Protein AF-A0A9P6C6F7-F1 (afdb_monomer_lite)

pLDDT: mean 81.32, std 12.75, range [37.19, 95.75]

Secondary structure (DSSP, 8-state):
----TTS-SSTTS-S-SSPPP-----SSSPTT--SS--TT-HHHHHHHHHHHHHHHHHHHHHTT----

Radius of gyration: 25.85 Å; chains: 1; bounding box: 45×27×80 Å

Foldseek 3Di:
DPDDLVFADDPVSPHDSDDDDDDDDPDPADVLDDPDCDVPRPSNVVVVVVVVVVVVVCVVPVPPPPDD

Organism: NCBI:txid1400762

InterPro domains:
  IPR000467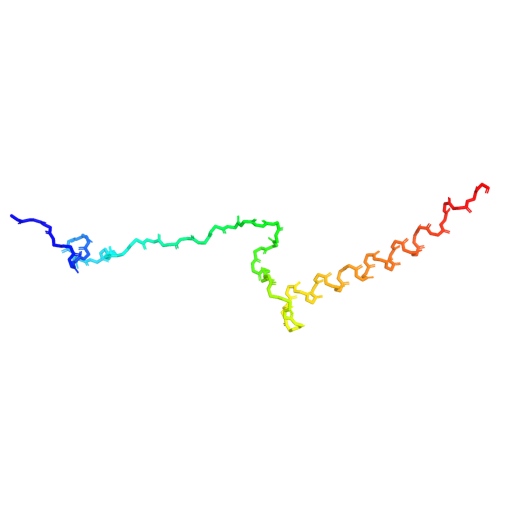 G-patch domain [PF01585] (2-33)
  IPR000467 G-patch domain [PS50174] (1-36)
  IPR050656 PIN2/TERF1-interacting telomerase inhibitor [PTHR23149] (2-60)

Structure (mmCIF, N/CA/C/O backbone):
data_AF-A0A9P6C6F7-F1
#
_entry.id   AF-A0A9P6C6F7-F1
#
loop_
_atom_site.group_PDB
_atom_site.id
_atom_site.type_symbol
_atom_site.label_atom_id
_atom_site.label_alt_id
_atom_site.label_comp_id
_atom_site.label_asym_id
_atom_site.label_entity_id
_atom_site.label_seq_id
_atom_site.pdbx_PDB_ins_code
_atom_site.Cartn_x
_atom_site.Cartn_y
_atom_site.Cartn_z
_atom_site.occupancy
_atom_site.B_iso_or_equiv
_atom_site.auth_seq_id
_atom_site.auth_comp_id
_atom_site.auth_asym_id
_atom_site.auth_atom_id
_atom_site.pdbx_PDB_model_num
ATOM 1 N N . PHE A 1 1 ? 7.620 -2.091 -36.198 1.00 63.38 1 PHE A N 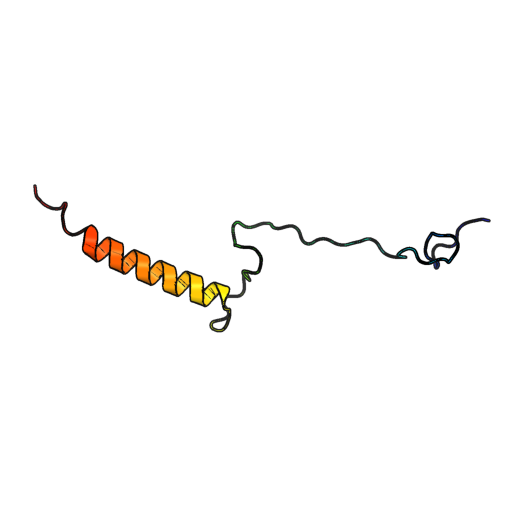1
ATOM 2 C CA . PHE A 1 1 ? 7.412 -2.682 -34.861 1.00 63.38 1 PHE A CA 1
ATOM 3 C C . PHE A 1 1 ? 8.379 -2.006 -33.901 1.00 63.38 1 PHE A C 1
ATOM 5 O O . PHE A 1 1 ? 9.537 -1.888 -34.271 1.00 63.38 1 PHE A O 1
ATOM 12 N N . GLY A 1 2 ? 7.914 -1.464 -32.769 1.00 82.12 2 GLY A N 1
ATOM 13 C CA . GLY A 1 2 ? 8.720 -0.549 -31.934 1.00 82.12 2 GLY A CA 1
ATOM 14 C C . GLY A 1 2 ? 8.491 -0.635 -30.422 1.00 82.12 2 GLY A C 1
ATOM 15 O O . GLY A 1 2 ? 9.150 0.079 -29.679 1.00 82.12 2 GLY A O 1
ATOM 16 N N . TRP A 1 3 ? 7.594 -1.505 -29.957 1.00 87.38 3 TRP A N 1
ATOM 17 C CA . TRP A 1 3 ? 7.437 -1.817 -28.538 1.00 87.38 3 TRP A CA 1
ATOM 18 C C . TRP A 1 3 ? 7.127 -3.306 -28.369 1.00 87.38 3 TRP A C 1
ATOM 20 O O . TRP A 1 3 ? 6.394 -3.876 -29.181 1.00 87.38 3 TRP A O 1
ATOM 30 N N . ASP A 1 4 ? 7.707 -3.908 -27.332 1.00 87.81 4 ASP A N 1
ATOM 31 C CA . ASP A 1 4 ? 7.551 -5.307 -26.942 1.00 87.81 4 ASP A CA 1
ATOM 32 C C . ASP A 1 4 ? 6.996 -5.357 -25.512 1.00 87.81 4 ASP A C 1
ATOM 34 O O . ASP A 1 4 ? 7.614 -4.855 -24.575 1.00 87.81 4 ASP A O 1
ATOM 38 N N . SER A 1 5 ? 5.824 -5.971 -25.344 1.00 86.56 5 SER A N 1
ATOM 39 C CA . SER A 1 5 ? 5.127 -6.067 -24.057 1.00 86.56 5 SER A CA 1
ATOM 40 C C . SER A 1 5 ? 5.835 -6.949 -23.024 1.00 86.56 5 SER A C 1
ATOM 42 O O . SER A 1 5 ? 5.466 -6.923 -21.852 1.00 86.56 5 SER A O 1
ATOM 44 N N . SER A 1 6 ? 6.815 -7.755 -23.441 1.00 89.81 6 SER A N 1
ATOM 45 C CA . SER A 1 6 ? 7.636 -8.564 -22.532 1.00 89.81 6 SER A CA 1
ATOM 46 C C . SER A 1 6 ? 8.779 -7.772 -21.887 1.00 89.81 6 SER A C 1
ATOM 48 O O . SER A 1 6 ? 9.342 -8.221 -20.888 1.00 89.81 6 SER A O 1
ATOM 50 N N . LYS A 1 7 ? 9.099 -6.590 -22.427 1.00 92.69 7 LYS A N 1
ATOM 51 C CA . LYS A 1 7 ? 10.231 -5.755 -22.020 1.00 92.69 7 LYS A CA 1
ATOM 52 C C . LYS A 1 7 ? 9.760 -4.496 -21.302 1.00 92.69 7 LYS A C 1
ATOM 54 O O . LYS A 1 7 ? 8.673 -3.970 -21.553 1.00 92.69 7 LYS A O 1
ATOM 59 N N . GLY A 1 8 ? 10.590 -4.020 -20.380 1.00 93.50 8 GLY A N 1
ATOM 60 C CA . GLY A 1 8 ? 10.377 -2.737 -19.733 1.00 93.50 8 GLY A CA 1
ATOM 61 C C . GLY A 1 8 ? 10.469 -1.586 -20.728 1.00 93.50 8 GLY A C 1
ATOM 62 O O . GLY A 1 8 ? 11.127 -1.684 -21.760 1.00 93.50 8 GLY A O 1
ATOM 63 N N . LEU A 1 9 ? 9.807 -0.472 -20.424 1.00 91.56 9 LEU A N 1
ATOM 64 C CA . LEU A 1 9 ? 10.016 0.776 -21.161 1.00 91.56 9 LEU A CA 1
ATOM 65 C C . LEU A 1 9 ? 11.360 1.406 -20.764 1.00 91.56 9 LEU A C 1
ATOM 67 O O . LEU A 1 9 ? 11.798 1.241 -19.631 1.00 91.56 9 LEU A O 1
ATOM 71 N N . GLY A 1 10 ? 11.973 2.171 -21.665 1.00 91.25 10 GLY A N 1
ATOM 72 C CA . GLY A 1 10 ? 13.284 2.797 -21.447 1.00 91.25 10 GLY A CA 1
ATOM 73 C C . GLY A 1 10 ? 14.321 2.311 -22.455 1.00 91.25 10 GLY A C 1
ATOM 74 O O . GLY A 1 10 ? 14.129 1.288 -23.109 1.00 91.25 10 GLY A O 1
ATOM 75 N N . VAL A 1 11 ? 15.411 3.065 -22.617 1.00 90.56 11 VAL A N 1
ATOM 76 C CA . VAL A 1 11 ? 16.490 2.726 -23.568 1.00 90.56 11 VAL A CA 1
ATOM 77 C C . VAL A 1 11 ? 17.185 1.414 -23.189 1.00 90.56 11 VAL A C 1
ATOM 79 O O . VAL A 1 11 ? 17.667 0.711 -24.074 1.00 90.56 11 VAL A O 1
ATOM 82 N N . GLY A 1 12 ? 17.223 1.079 -21.896 1.00 92.56 12 GLY A N 1
ATOM 83 C CA . GLY A 1 12 ? 17.786 -0.162 -21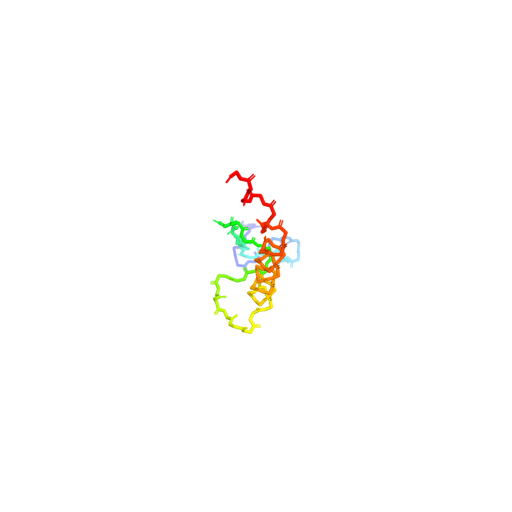.367 1.00 92.56 12 GLY A CA 1
ATOM 84 C C . GLY A 1 12 ? 16.735 -1.194 -20.953 1.00 92.56 12 GLY A C 1
ATOM 85 O O . GLY A 1 12 ? 17.086 -2.155 -20.275 1.00 92.56 12 GLY A O 1
ATOM 86 N N . GLU A 1 13 ? 15.469 -1.007 -21.338 1.00 92.12 13 GLU A N 1
ATOM 87 C CA . GLU A 1 13 ? 14.353 -1.898 -20.991 1.00 92.12 13 GLU A CA 1
ATOM 88 C C . GLU A 1 13 ? 14.121 -2.057 -19.470 1.00 92.12 13 GLU A C 1
ATOM 90 O O . GLU A 1 13 ? 13.602 -3.069 -18.999 1.00 92.12 13 GLU A O 1
ATOM 95 N N . GLU A 1 14 ? 14.493 -1.042 -18.686 1.00 94.50 14 GLU A N 1
ATOM 96 C CA . GLU A 1 14 ? 14.511 -1.053 -17.218 1.00 94.50 14 GLU A CA 1
ATOM 97 C C . GLU A 1 14 ? 13.152 -0.767 -16.551 1.00 94.50 14 GLU A C 1
ATOM 99 O O . GLU A 1 14 ? 12.987 -0.924 -15.337 1.00 94.50 14 GLU A O 1
ATOM 104 N N . GLY A 1 15 ? 12.166 -0.322 -17.329 1.00 93.94 15 GLY A N 1
ATOM 105 C CA . GLY A 1 15 ? 10.825 -0.020 -16.846 1.00 93.94 15 GLY A CA 1
ATOM 106 C C . GLY A 1 15 ? 10.095 -1.254 -16.315 1.00 93.94 15 GLY A C 1
ATOM 107 O O . GLY A 1 15 ? 10.315 -2.388 -16.733 1.00 93.94 15 GLY A O 1
ATOM 108 N N . ARG A 1 16 ? 9.155 -1.048 -15.390 1.00 92.62 16 ARG A N 1
ATOM 109 C CA . ARG A 1 16 ? 8.340 -2.156 -14.872 1.00 92.62 16 ARG A CA 1
ATOM 110 C C . ARG A 1 16 ? 7.447 -2.714 -15.980 1.00 92.62 16 ARG A C 1
ATOM 112 O O . ARG A 1 16 ? 6.741 -1.967 -16.647 1.00 92.62 16 ARG A O 1
ATOM 119 N N . THR A 1 17 ? 7.400 -4.036 -16.088 1.00 93.50 17 THR A N 1
ATOM 120 C CA . THR A 1 17 ? 6.468 -4.769 -16.965 1.00 93.50 17 THR A CA 1
ATOM 121 C C . THR A 1 17 ? 5.093 -4.977 -16.327 1.00 93.50 17 THR A C 1
ATOM 123 O O . THR A 1 17 ? 4.171 -5.496 -16.949 1.00 93.50 17 THR A O 1
ATOM 126 N N . THR A 1 18 ? 4.939 -4.578 -15.064 1.00 92.38 18 THR A N 1
ATOM 127 C CA . THR A 1 18 ? 3.709 -4.733 -14.287 1.00 92.38 18 THR A CA 1
ATOM 128 C C . THR A 1 18 ? 3.297 -3.413 -13.652 1.00 92.38 18 THR A C 1
ATOM 130 O O . THR A 1 18 ? 4.129 -2.563 -13.324 1.00 92.38 18 THR A O 1
ATOM 133 N N . HIS A 1 19 ? 1.989 -3.244 -13.469 1.00 91.56 19 HIS A N 1
ATOM 134 C CA . HIS A 1 19 ? 1.433 -2.076 -12.802 1.00 91.56 19 HIS A CA 1
ATOM 135 C C . HIS A 1 19 ? 1.745 -2.098 -11.302 1.00 91.56 19 HIS A C 1
ATOM 137 O O . HIS A 1 19 ? 1.796 -3.151 -10.662 1.00 91.56 19 HIS A O 1
ATOM 143 N N . ILE A 1 20 ? 1.908 -0.909 -10.728 1.00 94.75 20 ILE A N 1
ATOM 144 C CA . ILE A 1 20 ? 2.043 -0.746 -9.283 1.00 94.75 20 ILE A CA 1
ATOM 145 C C . ILE A 1 20 ? 0.670 -0.974 -8.647 1.00 94.75 20 ILE A C 1
ATOM 147 O O . ILE A 1 20 ? -0.329 -0.407 -9.087 1.00 94.75 20 ILE A O 1
ATOM 151 N N . LYS A 1 21 ? 0.630 -1.799 -7.601 1.00 95.75 21 LYS A N 1
ATOM 152 C CA . LYS A 1 21 ? -0.554 -1.992 -6.760 1.00 95.75 21 LYS A CA 1
ATOM 153 C C . LYS A 1 21 ? -0.363 -1.235 -5.454 1.00 95.75 21 LYS A C 1
ATOM 155 O O . LYS A 1 21 ? 0.713 -1.293 -4.864 1.00 95.75 21 LYS A O 1
ATOM 160 N N . VAL A 1 22 ? -1.411 -0.555 -5.005 1.00 92.50 22 VAL A N 1
ATOM 161 C CA . VAL A 1 22 ? -1.431 0.180 -3.737 1.00 92.50 22 VAL A CA 1
ATOM 162 C C . VAL A 1 22 ? -2.604 -0.331 -2.914 1.00 92.50 22 VAL A C 1
ATOM 164 O O . VAL A 1 22 ? -3.700 -0.512 -3.441 1.00 92.50 22 VAL A O 1
ATOM 167 N N . ALA A 1 23 ? -2.370 -0.589 -1.629 1.00 87.94 23 ALA A N 1
ATOM 168 C CA . ALA A 1 23 ? -3.437 -0.929 -0.701 1.00 87.94 23 ALA A CA 1
ATOM 169 C C . ALA A 1 23 ? -4.183 0.348 -0.296 1.00 87.94 23 ALA A C 1
ATOM 171 O O . ALA A 1 23 ? -3.574 1.295 0.203 1.00 87.94 23 ALA A O 1
ATOM 172 N N . GLN A 1 24 ? -5.499 0.374 -0.504 1.00 87.69 24 GLN A N 1
ATOM 173 C CA . GLN A 1 24 ? -6.339 1.459 -0.014 1.00 87.69 24 GLN A CA 1
ATOM 174 C C . GLN A 1 24 ? -6.646 1.244 1.469 1.00 87.69 24 GLN A C 1
ATOM 176 O O . GLN A 1 24 ? -7.077 0.166 1.876 1.00 87.69 24 GLN A O 1
ATOM 181 N N . LYS A 1 25 ? -6.463 2.292 2.272 1.00 86.62 25 LYS A N 1
ATOM 182 C CA . LYS A 1 25 ? -6.899 2.314 3.666 1.00 86.62 25 LYS A CA 1
ATOM 183 C C . LYS A 1 25 ? -8.411 2.547 3.711 1.00 86.62 25 LYS A C 1
ATOM 185 O O . LYS A 1 25 ? -8.875 3.607 3.300 1.00 86.62 25 LYS A O 1
ATOM 190 N N . LEU A 1 26 ? -9.159 1.551 4.180 1.00 86.19 26 LEU A N 1
ATOM 191 C CA . LEU A 1 26 ? -10.631 1.562 4.222 1.00 86.19 26 LEU A CA 1
ATOM 192 C C . LEU A 1 26 ? -11.196 1.700 5.643 1.00 86.19 26 LEU A C 1
ATOM 194 O O . LEU A 1 26 ? -12.397 1.563 5.851 1.00 86.19 26 LEU A O 1
ATOM 198 N N . ASP A 1 27 ? -10.337 1.955 6.624 1.00 83.56 27 ASP A N 1
ATOM 199 C CA . ASP A 1 27 ? -10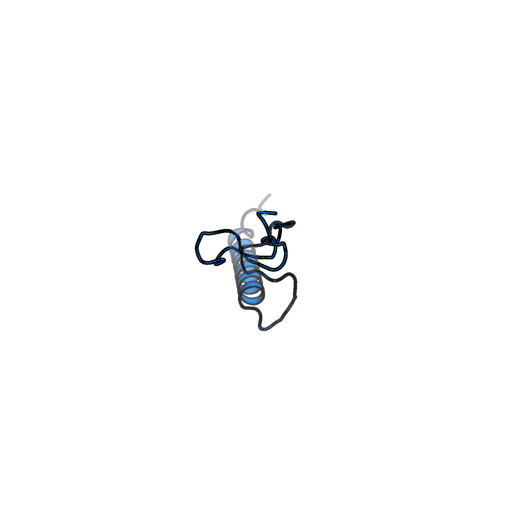.699 2.035 8.032 1.00 83.56 27 ASP A CA 1
ATOM 200 C C . ASP A 1 27 ? -10.186 3.327 8.682 1.00 83.56 27 ASP A C 1
ATOM 202 O O . ASP A 1 27 ? -9.523 4.157 8.054 1.00 83.56 27 ASP A O 1
ATOM 206 N N . MET A 1 28 ? -10.447 3.467 9.981 1.00 80.75 28 MET A N 1
ATOM 207 C CA . MET A 1 28 ? -9.918 4.547 10.818 1.00 80.75 28 MET A CA 1
ATOM 208 C C . MET A 1 28 ? -8.706 4.124 11.664 1.00 80.75 28 MET A C 1
ATOM 210 O O . MET A 1 28 ? -8.252 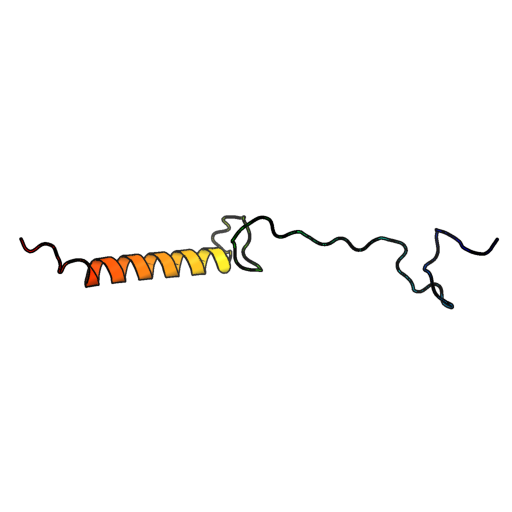4.895 12.501 1.00 80.75 28 MET A O 1
ATOM 214 N N . MET A 1 29 ? -8.146 2.926 11.459 1.00 79.00 29 MET A N 1
ATOM 215 C CA . MET A 1 29 ? -7.024 2.439 12.272 1.00 79.00 29 MET A CA 1
ATOM 216 C C . MET A 1 29 ? -5.721 3.191 11.958 1.00 79.00 29 MET A C 1
ATOM 218 O O . MET A 1 29 ? -5.556 3.747 10.875 1.00 79.00 29 MET A O 1
ATOM 222 N N . GLY A 1 30 ? -4.777 3.241 12.897 1.00 77.31 30 GLY A N 1
ATOM 223 C CA . GLY A 1 30 ? -3.455 3.820 12.632 1.00 77.31 30 GLY A CA 1
ATOM 224 C C . GLY A 1 30 ? -2.699 3.057 11.534 1.00 77.31 30 GLY A C 1
ATOM 225 O O . GLY A 1 30 ? -2.931 1.867 11.319 1.00 77.31 30 GLY A O 1
ATOM 226 N N . ILE A 1 31 ? -1.770 3.718 10.838 1.00 77.62 31 ILE A N 1
ATOM 227 C CA . ILE A 1 31 ? -0.885 3.035 9.880 1.00 77.62 31 ILE A CA 1
ATOM 228 C C . ILE A 1 31 ? -0.075 1.964 10.629 1.00 77.62 31 ILE A C 1
ATOM 230 O O . ILE A 1 31 ? 0.500 2.241 11.677 1.00 77.62 31 ILE A O 1
ATOM 234 N N . GLY A 1 32 ? -0.044 0.739 10.098 1.00 73.88 32 GLY A N 1
ATOM 235 C CA . GLY A 1 32 ? 0.636 -0.398 10.732 1.00 73.88 32 GLY A CA 1
ATOM 236 C C . GLY A 1 32 ? -0.181 -1.108 11.817 1.00 73.88 32 GLY A C 1
ATOM 237 O O . GLY A 1 32 ? 0.260 -2.135 12.330 1.00 73.88 32 GLY A O 1
ATOM 238 N N . ALA A 1 33 ? -1.381 -0.621 12.146 1.00 72.50 33 ALA A N 1
ATOM 239 C CA . ALA A 1 33 ? -2.312 -1.370 12.973 1.00 72.50 33 ALA A CA 1
ATOM 240 C C . ALA A 1 33 ? -2.979 -2.458 12.118 1.00 72.50 33 ALA A C 1
ATOM 242 O O . ALA A 1 33 ? -3.627 -2.174 11.113 1.00 72.50 33 ALA A O 1
ATOM 243 N N . ALA A 1 34 ? -2.796 -3.719 12.500 1.00 69.94 34 ALA A N 1
ATOM 244 C CA . ALA A 1 34 ? -3.434 -4.834 11.818 1.00 69.94 34 ALA A CA 1
ATOM 245 C C . ALA A 1 34 ? -4.867 -5.028 12.335 1.00 69.94 34 ALA A C 1
ATOM 247 O O . ALA A 1 34 ? -5.110 -4.970 13.538 1.00 69.94 34 ALA A O 1
ATOM 248 N N . HIS A 1 35 ? -5.805 -5.361 11.443 1.00 66.50 35 HIS A N 1
ATOM 249 C CA . HIS A 1 35 ? -7.135 -5.855 11.832 1.00 66.50 35 HIS A CA 1
ATOM 250 C C . HIS A 1 35 ? -7.087 -7.196 12.578 1.00 66.50 35 HIS A C 1
ATOM 252 O O . HIS A 1 35 ? -8.082 -7.631 13.161 1.00 66.50 35 HIS A O 1
ATOM 258 N N . GLN A 1 36 ? -5.943 -7.878 12.541 1.00 69.12 36 GLN A N 1
ATOM 259 C CA 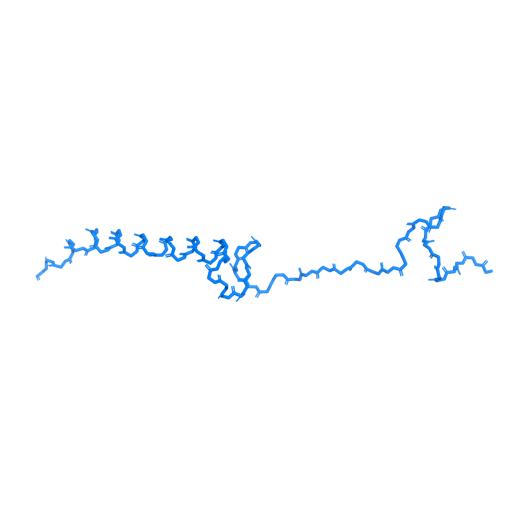. GLN A 1 36 ? -5.733 -9.092 13.304 1.00 69.12 36 GLN A CA 1
ATOM 260 C C . GLN A 1 36 ? -5.644 -8.741 14.787 1.00 69.12 36 GLN A C 1
ATOM 262 O O . GLN A 1 36 ? -4.786 -7.972 15.215 1.00 69.12 36 GLN A O 1
ATOM 267 N N . LYS A 1 37 ? -6.530 -9.345 15.583 1.00 65.12 37 LYS A N 1
ATOM 268 C CA . LYS A 1 37 ? -6.451 -9.336 17.048 1.00 65.12 37 LYS A CA 1
ATOM 269 C C . LYS A 1 37 ? -5.346 -10.289 17.506 1.00 65.12 37 LYS A C 1
ATOM 271 O O . LYS A 1 37 ? -5.625 -11.262 18.196 1.00 65.12 37 LYS A O 1
ATOM 276 N N . ASP A 1 38 ? -4.120 -10.047 17.057 1.00 71.75 38 ASP A N 1
ATOM 277 C CA . ASP A 1 38 ? -2.950 -10.772 17.535 1.00 71.75 38 ASP A CA 1
ATOM 278 C C . ASP A 1 38 ? -2.592 -10.238 18.932 1.00 71.75 38 ASP A C 1
ATOM 280 O O . ASP A 1 38 ? -2.253 -9.056 19.051 1.00 71.75 38 ASP A O 1
ATOM 284 N N . PRO A 1 39 ? -2.653 -11.067 19.992 1.00 66.19 39 PRO A N 1
ATOM 285 C CA . PRO A 1 39 ? -2.249 -10.656 21.334 1.00 66.19 39 PRO A CA 1
ATOM 286 C C . PRO A 1 39 ? -0.792 -10.181 21.420 1.00 66.19 39 PRO A C 1
ATOM 288 O O . PRO A 1 39 ? -0.463 -9.397 22.310 1.00 66.19 39 PRO A O 1
ATOM 291 N N . ASN A 1 40 ? 0.065 -10.624 20.492 1.00 75.62 40 ASN A N 1
ATOM 292 C CA . ASN A 1 40 ? 1.462 -10.198 20.377 1.00 75.62 40 ASN A CA 1
ATOM 293 C C . ASN A 1 40 ? 1.640 -8.976 19.460 1.00 75.62 40 ASN A C 1
ATOM 295 O O . ASN A 1 40 ? 2.738 -8.425 19.360 1.00 75.62 40 ASN A O 1
ATOM 299 N N . GLY A 1 41 ? 0.572 -8.526 18.798 1.00 73.50 41 GLY A N 1
ATOM 300 C CA . GLY A 1 41 ? 0.584 -7.348 17.946 1.00 73.50 41 GLY A CA 1
ATOM 301 C C . GLY A 1 41 ? 0.810 -6.081 18.770 1.00 73.50 41 GLY A C 1
ATOM 302 O O . GLY A 1 41 ? -0.017 -5.713 19.606 1.00 73.50 41 GLY A O 1
ATOM 303 N N . ILE A 1 42 ? 1.910 -5.375 18.496 1.00 74.06 42 ILE A N 1
ATOM 304 C CA . ILE A 1 42 ? 2.315 -4.157 19.222 1.00 74.06 42 ILE A CA 1
ATOM 305 C C . ILE A 1 42 ? 1.180 -3.120 19.247 1.00 74.06 42 ILE A C 1
ATOM 307 O O . ILE A 1 42 ? 0.862 -2.584 20.306 1.00 74.06 42 ILE A O 1
ATOM 311 N N . ALA A 1 43 ? 0.517 -2.894 18.109 1.00 73.00 43 ALA A N 1
ATOM 312 C CA . ALA A 1 43 ? -0.584 -1.936 17.998 1.00 73.00 43 ALA A CA 1
ATOM 313 C C . ALA A 1 43 ? -1.819 -2.335 18.831 1.00 73.00 43 ALA A C 1
ATOM 315 O O . ALA A 1 43 ? -2.476 -1.476 19.419 1.00 73.00 43 ALA A O 1
ATOM 316 N N . TRP A 1 44 ? -2.132 -3.633 18.914 1.00 72.00 44 TRP A N 1
ATOM 317 C CA . TRP A 1 44 ? -3.258 -4.126 19.711 1.00 72.00 44 TRP A CA 1
ATOM 318 C C . TRP A 1 44 ? -2.986 -3.974 21.210 1.00 72.00 44 TRP A C 1
ATOM 320 O O . TRP A 1 44 ? -3.834 -3.461 21.944 1.00 72.00 44 TRP A O 1
ATOM 330 N N . LYS A 1 45 ? -1.779 -4.352 21.653 1.00 78.12 45 LYS A N 1
ATOM 331 C CA . LYS A 1 45 ? -1.354 -4.215 23.050 1.00 78.12 45 LYS A CA 1
ATOM 332 C C . LYS A 1 45 ? -1.346 -2.750 23.493 1.00 78.12 45 LYS A C 1
ATOM 334 O O . LYS A 1 45 ? -1.917 -2.433 24.530 1.00 78.12 45 LYS A O 1
ATOM 339 N N . GLN A 1 46 ? -0.763 -1.860 22.687 1.00 80.44 46 GLN A N 1
ATOM 340 C CA . GLN A 1 46 ? -0.709 -0.425 22.989 1.00 80.44 46 GLN A CA 1
ATOM 341 C C . GLN A 1 46 ? -2.104 0.200 23.119 1.00 80.44 46 GLN A C 1
ATOM 343 O O . GLN A 1 46 ? -2.346 0.921 24.083 1.00 80.44 46 GLN A O 1
ATOM 348 N N . ASN A 1 47 ? -3.035 -0.119 22.209 1.00 80.38 47 ASN A N 1
ATOM 349 C CA . ASN A 1 47 ? -4.419 0.356 22.317 1.00 80.38 47 ASN A CA 1
ATOM 350 C C . ASN A 1 47 ? -5.089 -0.139 23.602 1.00 80.38 47 ASN A C 1
ATOM 352 O O . ASN A 1 47 ? -5.710 0.642 24.314 1.00 80.38 47 ASN A O 1
ATOM 356 N N . LYS A 1 48 ? -4.942 -1.426 23.935 1.00 82.81 48 LYS A N 1
ATOM 357 C CA . LYS A 1 48 ? -5.559 -1.987 25.143 1.00 82.81 48 LYS A CA 1
ATOM 358 C C . LYS A 1 48 ? -4.994 -1.371 26.427 1.00 82.81 48 LYS A C 1
ATOM 360 O O . LYS A 1 48 ? -5.757 -1.094 27.356 1.00 82.81 48 LYS A O 1
ATOM 365 N N . ASP A 1 49 ? -3.680 -1.160 26.475 1.00 86.50 49 ASP A N 1
ATOM 366 C CA . ASP A 1 49 ? -3.002 -0.533 27.611 1.00 86.50 49 ASP A CA 1
ATOM 367 C C . ASP A 1 49 ? -3.471 0.927 27.779 1.00 86.50 49 ASP A C 1
ATOM 369 O O . ASP A 1 49 ? -3.776 1.353 28.895 1.00 86.50 49 ASP A O 1
ATOM 373 N N . PHE A 1 50 ? -3.617 1.665 26.672 1.00 87.81 50 PHE A N 1
ATOM 374 C CA . PHE A 1 50 ? -4.128 3.039 26.664 1.00 87.81 50 PHE A CA 1
ATOM 375 C C . PHE A 1 50 ? -5.589 3.136 27.131 1.00 87.81 50 PHE A C 1
ATOM 377 O O . PHE A 1 50 ? -5.887 3.913 28.035 1.00 87.81 50 PHE A O 1
ATOM 384 N N . GLU A 1 51 ? -6.486 2.306 26.591 1.00 89.62 51 GLU A N 1
ATOM 385 C CA . GLU A 1 51 ? -7.901 2.261 26.999 1.00 89.62 51 GLU A CA 1
ATOM 386 C C . GLU A 1 51 ? -8.057 1.917 28.488 1.00 89.62 51 GLU A C 1
ATOM 388 O O . GLU A 1 51 ? -8.862 2.511 29.207 1.00 89.62 51 GLU A O 1
ATOM 393 N N . SER A 1 52 ? -7.237 0.986 28.986 1.00 91.56 52 SER A N 1
ATOM 394 C CA . SER A 1 52 ? -7.239 0.610 30.404 1.00 91.56 52 SER A CA 1
ATOM 395 C C . SER A 1 52 ? -6.785 1.766 31.300 1.00 91.56 52 SER A C 1
ATOM 397 O O . SER A 1 52 ? -7.358 1.985 32.370 1.00 91.56 52 SER A O 1
ATOM 399 N N . LEU A 1 53 ? -5.775 2.526 30.862 1.00 93.31 53 LEU A N 1
ATOM 400 C CA . LEU A 1 53 ? -5.309 3.721 31.562 1.00 93.31 53 LEU A CA 1
ATOM 401 C C . LEU A 1 53 ? -6.384 4.815 31.582 1.00 93.31 53 LEU A C 1
ATOM 403 O O . LEU A 1 53 ? -6.655 5.372 32.646 1.00 93.31 53 LEU A O 1
ATOM 407 N N . LEU A 1 54 ? -7.014 5.094 30.438 1.00 92.62 54 LEU A N 1
ATOM 408 C CA . LEU A 1 54 ? -8.090 6.081 30.341 1.00 92.62 54 LEU A CA 1
ATOM 409 C C . LEU A 1 54 ? -9.259 5.734 31.255 1.00 92.62 54 LEU A C 1
ATOM 411 O O . LEU A 1 54 ? -9.730 6.596 31.993 1.00 92.62 54 LEU A O 1
ATOM 415 N N . LYS A 1 55 ? -9.687 4.467 31.262 1.00 92.38 55 LYS A N 1
ATOM 416 C CA . LYS A 1 55 ? -10.742 3.995 32.161 1.00 92.38 55 LYS A CA 1
ATOM 417 C C . LYS A 1 55 ? -10.401 4.288 33.623 1.00 92.38 55 LYS A C 1
ATOM 419 O O . LYS A 1 55 ? -11.207 4.894 34.321 1.00 92.38 55 LYS A O 1
ATOM 424 N N . ARG A 1 56 ? -9.186 3.939 34.061 1.00 93.31 56 ARG A N 1
ATOM 425 C CA . ARG A 1 56 ? -8.728 4.192 35.437 1.00 93.31 56 ARG A CA 1
ATOM 426 C C . ARG A 1 56 ? -8.711 5.684 35.785 1.00 93.31 56 ARG A C 1
ATOM 428 O O . ARG A 1 56 ? -9.077 6.052 36.897 1.00 93.31 56 ARG A O 1
ATOM 435 N N . LEU A 1 57 ? -8.255 6.536 34.868 1.00 92.88 57 LEU A N 1
ATOM 436 C CA . LEU A 1 57 ? -8.213 7.985 35.087 1.00 92.88 57 LEU A CA 1
ATOM 437 C C . LEU A 1 57 ? -9.619 8.586 35.157 1.00 92.88 57 LEU A C 1
ATOM 439 O O . LEU A 1 57 ? -9.885 9.410 36.027 1.00 92.88 57 LEU A O 1
ATOM 443 N N . ASN A 1 58 ? -10.521 8.146 34.282 1.00 91.31 58 ASN A N 1
ATOM 444 C CA . ASN A 1 58 ? -11.908 8.597 34.278 1.00 91.31 58 ASN A CA 1
ATOM 445 C C . ASN A 1 58 ? -12.655 8.143 35.535 1.00 91.31 58 ASN A C 1
ATOM 447 O O . ASN A 1 58 ? -13.422 8.920 36.085 1.00 91.31 58 ASN A O 1
ATOM 451 N N . GLU A 1 59 ? -12.405 6.933 36.037 1.00 92.81 59 GLU A N 1
ATOM 452 C CA . GLU A 1 59 ? -12.954 6.472 37.321 1.00 92.81 59 GLU A CA 1
ATOM 453 C C . GLU A 1 59 ? -12.420 7.311 38.494 1.00 92.81 59 GLU A C 1
ATOM 455 O O . GLU A 1 59 ? -13.191 7.752 39.349 1.00 92.81 59 GLU A O 1
ATOM 460 N N . ALA A 1 60 ? -11.115 7.600 38.511 1.00 87.50 60 ALA A N 1
ATOM 461 C CA . ALA A 1 60 ? -10.492 8.409 39.559 1.00 87.50 60 ALA A CA 1
ATOM 462 C C . ALA A 1 60 ? -10.974 9.873 39.568 1.00 87.50 60 ALA A C 1
ATOM 464 O O . ALA A 1 60 ? -11.120 10.455 40.639 1.00 87.50 60 ALA A O 1
ATOM 465 N N . ASN A 1 61 ? -11.238 10.455 38.393 1.00 83.19 61 ASN A N 1
ATOM 466 C CA . ASN A 1 61 ? -11.614 11.866 38.249 1.00 83.19 61 ASN A CA 1
ATOM 467 C C . ASN A 1 61 ? -13.131 12.096 38.108 1.00 83.19 61 ASN A C 1
ATOM 469 O O . ASN A 1 61 ? -13.596 13.210 38.323 1.00 83.19 61 ASN A O 1
ATOM 473 N N . GLY A 1 62 ? -13.905 11.073 37.739 1.00 63.72 62 GLY A N 1
ATOM 474 C CA . GLY A 1 62 ? -15.355 11.148 37.511 1.00 63.72 62 GLY A CA 1
ATOM 475 C C . GLY A 1 62 ? -16.209 10.867 38.750 1.00 63.72 62 GLY A C 1
ATOM 476 O O . GLY A 1 62 ? -17.419 11.053 38.711 1.00 63.72 62 GLY A O 1
ATOM 477 N N . SER A 1 63 ? -15.597 10.465 39.867 1.00 58.00 63 SER A N 1
ATOM 478 C CA . SER A 1 63 ? -16.286 10.177 41.138 1.00 58.00 63 SER A CA 1
ATOM 479 C C . SER A 1 63 ? -16.636 11.435 41.961 1.00 58.00 63 SER A C 1
ATOM 481 O O . SER A 1 63 ? -16.879 11.331 43.160 1.00 58.00 63 SER A O 1
ATOM 483 N N . GLY A 1 64 ? -16.597 12.627 41.353 1.00 55.81 64 GLY A N 1
ATOM 484 C CA . GLY A 1 64 ? -16.742 13.919 42.035 1.00 55.81 64 GLY A CA 1
ATOM 485 C C . GLY A 1 64 ? -17.980 14.744 41.668 1.00 55.81 64 GLY A C 1
ATOM 486 O O . GLY A 1 64 ? -18.116 15.834 42.208 1.00 55.81 64 GLY A O 1
ATOM 487 N N . ASP A 1 65 ? -18.860 14.257 40.786 1.00 57.16 65 ASP A N 1
ATOM 488 C CA . ASP A 1 65 ? -20.025 15.024 40.291 1.00 57.16 65 ASP A CA 1
ATOM 489 C C . ASP A 1 65 ? -21.387 14.368 40.601 1.00 57.16 65 ASP A C 1
ATOM 491 O O . ASP A 1 65 ? -22.410 14.696 40.014 1.00 57.16 65 ASP A O 1
ATOM 495 N N . SER A 1 66 ? -21.436 13.427 41.548 1.00 56.53 66 SER A N 1
ATOM 496 C CA . SER A 1 66 ? -22.697 12.894 42.086 1.00 56.53 66 SER A CA 1
ATOM 497 C C . SER A 1 66 ? -22.988 13.510 43.455 1.00 56.53 66 SER A C 1
ATOM 499 O O . SER A 1 66 ? -22.911 12.832 44.482 1.00 56.53 66 SER A O 1
ATOM 501 N N . GLY A 1 67 ? -23.239 14.818 43.457 1.00 52.22 67 GLY A N 1
ATOM 502 C CA . GLY A 1 67 ? -23.578 15.605 44.638 1.00 52.22 67 GLY A CA 1
ATOM 503 C C . GLY A 1 67 ? -24.723 16.577 44.362 1.00 52.22 67 GLY A C 1
ATOM 504 O O . GLY A 1 67 ? -24.526 17.782 44.476 1.00 52.22 67 GLY A O 1
ATOM 505 N N . GLU A 1 68 ? -25.892 16.037 44.011 1.00 37.19 68 GLU A N 1
ATOM 506 C CA . GLU A 1 68 ? -27.206 16.611 44.349 1.00 37.19 68 GLU A CA 1
ATOM 507 C C . GLU A 1 68 ? -27.913 15.675 45.336 1.00 37.19 68 GLU A C 1
ATOM 509 O O . GLU A 1 68 ? -27.851 14.439 45.124 1.00 37.19 68 GLU A O 1
#

Sequence (68 aa):
FGWDSSKGLGVGEEGRTTHIKVAQKLDMMGIGAAHQKDPNGIAWKQNKDFESLLKRLNEANGSGDSGE